Protein AF-A0A1V5KZE5-F1 (afdb_monomer)

Foldseek 3Di:
DDDDDDDDDDDPPPPPLDAAEEEEFEAPCCQPPCVNVVPVVVLCVVVNYHYDYLVNDDVVQLVPADQLPDPDADPDPSLSSRSSSLLVCLVVVPHLEYEYEEEPPDPSVVVSVVSSVVSCVVRVNHHYYYDYGYPPDDPVNSSVVSVVSSVVSVVVVVVVVVPD

pLDDT: mean 82.24, std 16.47, range [36.0, 96.31]

Structure (mmCIF, N/CA/C/O backbone):
data_AF-A0A1V5KZE5-F1
#
_entry.id   AF-A0A1V5KZE5-F1
#
loop_
_atom_site.group_PDB
_atom_site.id
_atom_site.type_symbol
_atom_site.label_atom_id
_atom_site.label_alt_id
_atom_site.label_comp_id
_atom_site.label_asym_id
_atom_site.label_entity_id
_atom_site.label_seq_id
_atom_site.pdbx_PDB_ins_code
_atom_site.Cartn_x
_atom_site.Cartn_y
_atom_site.Cartn_z
_atom_site.occupancy
_atom_site.B_iso_or_equiv
_atom_site.auth_seq_id
_atom_site.auth_comp_id
_atom_site.auth_asym_id
_atom_site.auth_atom_id
_atom_site.pdbx_PDB_model_num
ATOM 1 N N . MET A 1 1 ? -33.192 7.948 50.761 1.00 39.50 1 MET A N 1
ATOM 2 C CA . MET A 1 1 ? -34.448 7.604 50.067 1.00 39.50 1 MET A CA 1
ATOM 3 C C . MET A 1 1 ? -34.722 8.740 49.102 1.00 39.50 1 MET A C 1
ATOM 5 O O . MET A 1 1 ? -34.991 9.827 49.578 1.00 39.50 1 MET A O 1
ATOM 9 N N . GLU A 1 2 ? -34.551 8.678 47.793 1.00 39.16 2 GLU A N 1
ATOM 10 C CA . GLU A 1 2 ? -34.117 7.674 46.816 1.00 39.16 2 GLU A CA 1
ATOM 11 C C . GLU A 1 2 ? -33.795 8.531 45.573 1.00 39.16 2 GLU A C 1
ATOM 13 O O . GLU A 1 2 ? -34.555 9.432 45.237 1.00 39.16 2 GLU A O 1
ATOM 18 N N . LEU A 1 3 ? -32.521 8.593 45.188 1.00 39.00 3 LEU A N 1
ATOM 19 C CA . LEU A 1 3 ? -31.982 8.002 43.957 1.00 39.00 3 LEU A CA 1
ATOM 20 C C . LEU A 1 3 ? -32.485 8.660 42.660 1.00 39.00 3 LEU A C 1
ATOM 22 O O . LEU A 1 3 ? -33.598 8.452 42.197 1.00 39.00 3 LEU A O 1
ATOM 26 N N . LEU A 1 4 ? -31.565 9.428 42.072 1.00 43.81 4 LEU A N 1
ATOM 27 C CA . LEU A 1 4 ? -31.535 9.855 40.679 1.00 43.81 4 LEU A CA 1
ATOM 28 C C . LEU A 1 4 ? -31.610 8.622 39.768 1.00 43.81 4 LEU A C 1
ATOM 30 O O . LEU A 1 4 ? -30.649 7.855 39.686 1.00 43.81 4 LEU A O 1
ATOM 34 N N . GLU A 1 5 ? -32.715 8.451 39.052 1.00 39.59 5 GLU A N 1
ATOM 35 C CA . GLU A 1 5 ? -32.765 7.528 37.923 1.00 39.59 5 GLU A CA 1
ATOM 36 C C . GLU A 1 5 ? -32.152 8.219 36.702 1.00 39.59 5 GLU A C 1
ATOM 38 O O . GLU A 1 5 ? -32.708 9.150 36.121 1.00 39.59 5 GLU A O 1
ATOM 43 N N . THR A 1 6 ? -30.949 7.778 36.344 1.00 44.59 6 THR A N 1
ATOM 44 C CA . THR A 1 6 ? -30.313 8.105 35.069 1.00 44.59 6 THR A CA 1
ATOM 45 C C . THR A 1 6 ? -30.976 7.259 33.979 1.00 44.59 6 THR A C 1
ATOM 47 O O . THR A 1 6 ? -30.954 6.029 34.071 1.00 44.59 6 THR A O 1
ATOM 50 N N . PRO A 1 7 ? -31.589 7.854 32.941 1.00 42.94 7 PRO A N 1
ATOM 51 C CA . PRO A 1 7 ? -32.118 7.062 31.852 1.00 42.94 7 PRO A CA 1
ATOM 52 C C . PRO A 1 7 ? -30.973 6.584 30.964 1.00 42.94 7 PRO A C 1
ATOM 54 O O . PRO A 1 7 ? -30.354 7.359 30.243 1.00 42.94 7 PRO A O 1
ATOM 57 N N . GLY A 1 8 ? -30.762 5.271 31.011 1.00 38.19 8 GLY A N 1
ATOM 58 C CA . GLY A 1 8 ? -30.496 4.479 29.819 1.00 38.19 8 GLY A CA 1
ATOM 59 C C . GLY A 1 8 ? -29.072 4.555 29.301 1.00 38.19 8 GLY A C 1
ATOM 60 O O . GLY A 1 8 ? -28.749 5.361 28.440 1.00 38.19 8 GLY A O 1
ATOM 61 N N . ALA A 1 9 ? -28.257 3.607 29.759 1.00 37.41 9 ALA A N 1
ATOM 62 C CA . ALA A 1 9 ? -27.092 3.146 29.028 1.00 37.41 9 ALA A CA 1
ATOM 63 C C . ALA A 1 9 ? -27.499 2.824 27.581 1.00 37.41 9 ALA A C 1
ATOM 65 O O . ALA A 1 9 ? -28.157 1.813 27.308 1.00 37.41 9 ALA A O 1
ATOM 66 N N . ASP A 1 10 ? -27.122 3.713 26.666 1.00 39.31 10 ASP A N 1
ATOM 67 C CA . ASP A 1 10 ? -27.249 3.488 25.241 1.00 39.31 10 ASP A CA 1
ATOM 68 C C . ASP A 1 10 ? -26.509 2.205 24.885 1.00 39.31 10 ASP A C 1
ATOM 70 O O . ASP A 1 10 ? -25.345 1.982 25.228 1.00 39.31 10 ASP A O 1
ATOM 74 N N . LYS A 1 11 ? -27.268 1.325 24.241 1.00 42.06 11 LYS A N 1
ATOM 75 C CA . LYS A 1 11 ? -26.908 -0.028 23.851 1.00 42.06 11 LYS A CA 1
ATOM 76 C C . LYS A 1 11 ? -25.520 -0.019 23.218 1.00 42.06 11 LYS A C 1
ATOM 78 O O . LYS A 1 11 ? -25.358 0.423 22.081 1.00 42.06 11 LYS A O 1
ATOM 83 N N . ALA A 1 12 ? -24.538 -0.553 23.943 1.00 37.66 12 ALA A N 1
ATOM 84 C CA . ALA A 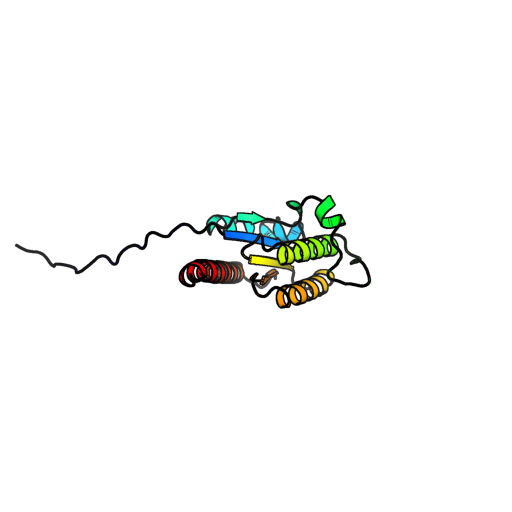1 12 ? -23.261 -0.956 23.384 1.00 37.66 12 ALA A CA 1
ATOM 85 C C . ALA A 1 12 ? -23.559 -1.963 22.269 1.00 37.66 12 ALA A C 1
ATOM 87 O O . ALA A 1 12 ? -23.833 -3.138 22.520 1.00 37.66 12 ALA A O 1
ATOM 88 N N . GLY A 1 13 ? -23.608 -1.459 21.035 1.00 36.00 13 GLY A N 1
ATOM 89 C CA . GLY A 1 13 ? -23.793 -2.266 19.847 1.00 36.00 13 GLY A CA 1
ATOM 90 C C . GLY A 1 13 ? -22.757 -3.375 19.875 1.00 36.00 13 GLY A C 1
ATOM 91 O O . GLY A 1 13 ? -21.560 -3.116 20.006 1.00 36.00 13 GLY A O 1
ATOM 92 N N . VAL A 1 14 ? -23.229 -4.614 19.794 1.00 39.81 14 VAL A N 1
ATOM 93 C CA . VAL A 1 14 ? -22.390 -5.781 19.557 1.00 39.81 14 VAL A CA 1
ATOM 94 C C . VAL A 1 14 ? -21.627 -5.498 18.263 1.00 39.81 14 VAL A C 1
ATOM 96 O O . VAL A 1 14 ? -22.179 -5.618 17.171 1.00 39.81 14 VAL A O 1
ATOM 99 N N . GLN A 1 15 ? -20.380 -5.031 18.377 1.00 48.22 15 GLN A N 1
ATOM 100 C CA . GLN A 1 15 ? -19.505 -4.827 17.230 1.00 48.22 15 GLN A CA 1
ATOM 101 C C . GLN A 1 15 ? -19.193 -6.210 16.671 1.00 48.22 15 GLN A C 1
ATOM 103 O O . GLN A 1 15 ? -18.291 -6.904 17.142 1.00 48.22 15 GLN A O 1
ATOM 108 N N . THR A 1 16 ? -19.977 -6.640 15.686 1.00 51.09 16 THR A N 1
ATOM 109 C CA . THR A 1 16 ? -19.660 -7.810 14.873 1.00 51.09 16 THR A CA 1
ATOM 110 C C . THR A 1 16 ? -18.274 -7.555 14.299 1.00 51.09 16 THR A C 1
ATOM 112 O O . THR A 1 16 ? -18.102 -6.658 13.480 1.00 51.09 16 THR A O 1
ATOM 115 N N . LYS A 1 17 ? -17.254 -8.256 14.801 1.00 64.25 17 LYS A N 1
ATOM 116 C CA . LYS A 1 17 ? -15.854 -7.982 14.466 1.00 64.25 17 LYS A CA 1
ATOM 117 C C . LYS A 1 17 ? -15.629 -8.325 12.992 1.00 64.25 17 LYS A C 1
ATOM 119 O O . LYS A 1 17 ? -15.347 -9.469 12.645 1.00 64.25 17 LYS A O 1
ATOM 124 N N . VAL A 1 18 ? -15.833 -7.348 12.109 1.00 73.19 18 VAL A N 1
ATOM 125 C CA . VAL A 1 18 ? -15.656 -7.513 10.668 1.00 73.19 18 VAL A CA 1
ATOM 126 C C . VAL A 1 18 ? -14.177 -7.769 10.408 1.00 73.19 18 VAL A C 1
ATOM 128 O O . VAL A 1 18 ? -13.340 -6.892 10.620 1.00 73.19 18 VAL A O 1
ATOM 131 N N . ASN A 1 19 ? -13.851 -8.973 9.938 1.00 87.00 19 ASN A N 1
ATOM 132 C CA . ASN A 1 19 ? -12.496 -9.300 9.514 1.00 87.00 19 ASN A CA 1
ATOM 133 C C . ASN A 1 19 ? -12.186 -8.529 8.224 1.00 87.00 19 ASN A C 1
ATOM 135 O O . ASN A 1 19 ? -12.737 -8.829 7.159 1.00 87.00 19 ASN A O 1
ATOM 139 N N . LEU A 1 20 ? -11.337 -7.509 8.344 1.00 93.31 20 LEU A N 1
ATOM 140 C CA . LEU A 1 20 ? -10.828 -6.720 7.228 1.00 93.31 20 LEU A CA 1
ATOM 141 C C . LEU A 1 20 ? -9.492 -7.276 6.762 1.00 93.31 20 LEU A C 1
ATOM 143 O O . LEU A 1 20 ? -8.651 -7.657 7.576 1.00 93.31 20 LEU A O 1
ATOM 147 N N . LYS A 1 21 ? -9.286 -7.292 5.451 1.00 95.25 21 LYS A N 1
ATOM 148 C CA . LYS A 1 21 ? -8.060 -7.780 4.834 1.00 95.25 21 LYS A CA 1
ATOM 149 C C . LYS A 1 21 ? -7.520 -6.771 3.839 1.00 95.25 21 LYS A C 1
ATOM 151 O O . LYS A 1 21 ? -8.122 -6.571 2.787 1.00 95.25 21 LYS A O 1
ATOM 156 N N . PHE A 1 22 ? -6.395 -6.143 4.157 1.00 96.25 22 PHE A N 1
ATOM 157 C CA . PHE A 1 22 ? -5.781 -5.124 3.310 1.00 96.25 22 PHE A CA 1
ATOM 158 C C . PHE A 1 22 ? -4.527 -5.660 2.637 1.00 96.25 22 PHE A C 1
ATOM 160 O O . PHE A 1 22 ? -3.764 -6.423 3.232 1.00 96.25 22 PHE A O 1
ATOM 167 N N . ALA A 1 23 ? -4.303 -5.229 1.400 1.00 95.94 23 ALA A N 1
ATOM 168 C CA . ALA A 1 23 ? -3.006 -5.364 0.764 1.00 95.94 23 ALA A CA 1
ATOM 169 C C . ALA A 1 23 ? -2.175 -4.104 0.994 1.00 95.94 23 ALA A C 1
ATOM 171 O O . ALA A 1 23 ? -2.665 -3.002 0.774 1.00 95.94 23 ALA A O 1
ATOM 172 N N . VAL A 1 24 ? -0.922 -4.274 1.395 1.00 95.38 24 VAL A N 1
ATOM 173 C CA . VAL A 1 24 ? 0.069 -3.210 1.518 1.00 95.38 24 VAL A CA 1
ATOM 174 C C . VAL A 1 24 ? 1.135 -3.456 0.457 1.00 95.38 24 VAL A C 1
ATOM 176 O O . VAL A 1 24 ? 1.838 -4.467 0.475 1.00 95.38 24 VAL A O 1
ATOM 179 N N . LEU A 1 25 ? 1.193 -2.550 -0.510 1.00 94.81 25 LEU A N 1
ATOM 180 C CA . LEU A 1 25 ? 2.076 -2.576 -1.667 1.00 94.81 25 LEU A CA 1
ATOM 181 C C . LEU A 1 25 ? 3.075 -1.431 -1.560 1.00 94.81 25 LEU A C 1
ATOM 183 O O . LEU A 1 25 ? 2.786 -0.407 -0.956 1.00 94.81 25 LEU A O 1
ATOM 187 N N . GLY A 1 26 ? 4.239 -1.601 -2.162 1.00 91.75 26 GLY A N 1
ATOM 188 C CA . GLY A 1 26 ? 5.360 -0.686 -2.007 1.00 91.75 26 GLY A CA 1
ATOM 189 C C . GLY A 1 26 ? 6.654 -1.479 -1.949 1.00 91.75 26 GLY A C 1
ATOM 190 O O . GLY A 1 26 ? 6.664 -2.704 -2.114 1.00 91.75 26 GLY A O 1
ATOM 191 N N . TYR A 1 27 ? 7.754 -0.778 -1.733 1.00 91.31 27 TYR A N 1
ATOM 192 C CA . TYR A 1 27 ? 9.059 -1.415 -1.705 1.00 91.31 27 TYR A CA 1
ATOM 193 C C . TYR A 1 27 ? 9.272 -2.075 -0.338 1.00 91.31 27 TYR A C 1
ATOM 195 O O . TYR A 1 27 ? 8.888 -1.483 0.672 1.00 91.31 27 TYR A O 1
ATOM 203 N N . PRO A 1 28 ? 9.898 -3.266 -0.257 1.00 90.44 28 PRO A N 1
ATOM 204 C CA . PRO A 1 28 ? 10.061 -3.979 1.011 1.00 90.44 28 PRO A CA 1
ATOM 205 C C . PRO A 1 28 ? 10.698 -3.123 2.112 1.00 90.44 28 PRO A C 1
ATOM 207 O O . PRO A 1 28 ? 10.219 -3.119 3.243 1.00 90.44 28 PRO A O 1
ATOM 210 N N . TYR A 1 29 ? 11.706 -2.313 1.773 1.00 87.56 29 TYR A N 1
ATOM 211 C CA . TYR A 1 29 ? 12.332 -1.398 2.733 1.00 87.56 29 TYR A CA 1
ATOM 212 C C . TYR A 1 29 ? 11.376 -0.307 3.237 1.00 87.56 29 TYR A C 1
ATOM 214 O O . TYR A 1 29 ? 11.463 0.082 4.391 1.00 87.56 29 TYR A O 1
ATOM 222 N N . ALA A 1 30 ? 10.435 0.164 2.417 1.00 87.19 30 ALA A N 1
ATOM 223 C CA . ALA A 1 30 ? 9.461 1.177 2.821 1.00 87.19 30 ALA A CA 1
ATOM 224 C C . ALA A 1 30 ? 8.322 0.582 3.663 1.00 87.19 30 ALA A C 1
ATOM 226 O O . ALA A 1 30 ? 7.659 1.301 4.404 1.00 87.19 30 ALA A O 1
ATOM 227 N N . ILE A 1 31 ? 8.080 -0.727 3.542 1.00 90.00 31 ILE A N 1
ATOM 228 C CA . ILE A 1 31 ? 7.002 -1.437 4.237 1.00 90.00 31 ILE A CA 1
ATOM 229 C C . ILE A 1 31 ? 7.460 -1.980 5.596 1.00 90.00 31 ILE A C 1
ATOM 231 O O . ILE A 1 31 ? 6.708 -1.901 6.568 1.00 90.00 31 ILE A O 1
ATOM 235 N N . TYR A 1 32 ? 8.650 -2.584 5.656 1.00 87.62 32 TYR A N 1
ATOM 236 C CA . TYR A 1 32 ? 9.102 -3.336 6.830 1.00 87.62 32 TYR A CA 1
ATOM 237 C C . TYR A 1 32 ? 10.019 -2.553 7.762 1.00 87.62 32 TYR A C 1
ATOM 239 O O . TYR A 1 32 ? 10.118 -2.915 8.934 1.00 87.62 32 TYR A O 1
ATOM 247 N N . ASP A 1 33 ? 10.682 -1.503 7.279 1.00 85.12 33 ASP A N 1
ATOM 248 C CA . ASP A 1 33 ? 11.539 -0.692 8.134 1.00 85.12 33 ASP A CA 1
ATOM 249 C C . ASP A 1 33 ? 10.684 0.099 9.132 1.00 85.12 33 ASP A C 1
ATOM 251 O O . ASP A 1 33 ? 9.782 0.848 8.751 1.00 85.12 33 ASP A O 1
ATOM 255 N N . SER A 1 34 ? 10.930 -0.090 10.429 1.00 79.06 34 SER A N 1
ATOM 256 C CA . SER A 1 34 ? 10.122 0.510 11.494 1.00 79.06 34 SER A CA 1
ATOM 257 C C . SER A 1 34 ? 10.269 2.027 11.595 1.00 79.06 34 SER A C 1
ATOM 259 O O . SER A 1 34 ? 9.351 2.678 12.092 1.00 79.06 34 SER A O 1
ATOM 261 N N . PHE A 1 35 ? 11.409 2.570 11.161 1.00 76.31 35 PHE A N 1
ATOM 262 C CA . PHE A 1 35 ? 11.704 3.998 11.205 1.00 76.31 35 PHE A CA 1
ATOM 263 C C . PHE A 1 35 ? 11.052 4.714 10.020 1.00 76.31 35 PHE A C 1
ATOM 265 O O . PHE A 1 35 ? 10.390 5.729 10.203 1.00 76.31 35 PHE A O 1
ATOM 272 N N . ILE A 1 36 ? 11.145 4.124 8.825 1.00 76.19 36 ILE A N 1
ATOM 273 C CA . ILE A 1 36 ? 10.571 4.677 7.592 1.00 76.19 36 ILE A CA 1
ATOM 274 C C . ILE A 1 36 ? 9.047 4.490 7.568 1.00 76.19 36 ILE A C 1
ATOM 276 O O . ILE A 1 36 ? 8.299 5.439 7.358 1.00 76.19 36 ILE A O 1
ATOM 280 N N . SER A 1 37 ? 8.556 3.272 7.818 1.00 75.75 37 SER A N 1
ATOM 281 C CA . SER A 1 37 ? 7.121 2.949 7.726 1.00 75.75 37 SER A CA 1
ATOM 282 C C . SER A 1 37 ? 6.304 3.387 8.941 1.00 75.75 37 SER A C 1
ATOM 284 O O . SER A 1 37 ? 5.082 3.214 8.956 1.00 75.75 37 SER A O 1
ATOM 286 N N . VAL A 1 38 ? 6.967 3.852 10.007 1.00 80.62 38 VAL A N 1
ATOM 287 C CA . VAL A 1 38 ? 6.334 4.183 11.292 1.00 80.62 38 VAL A CA 1
ATOM 288 C C . VAL A 1 38 ? 5.491 3.004 11.817 1.00 80.62 38 VAL A C 1
ATOM 290 O O . VAL A 1 38 ? 4.411 3.139 12.396 1.00 80.62 38 VAL A O 1
ATOM 293 N N . ASN A 1 39 ? 5.984 1.784 11.575 1.00 86.12 39 ASN A N 1
ATOM 294 C CA . ASN A 1 39 ? 5.344 0.521 11.939 1.00 86.12 39 ASN A CA 1
ATOM 295 C C . ASN A 1 39 ? 3.898 0.372 11.435 1.00 86.12 39 ASN A C 1
ATOM 297 O O . ASN A 1 39 ? 3.032 -0.155 12.143 1.00 86.12 39 ASN A O 1
ATOM 301 N N . ILE A 1 40 ? 3.621 0.789 10.201 1.00 88.06 40 ILE A N 1
ATOM 302 C CA . ILE A 1 40 ? 2.265 0.772 9.641 1.00 88.06 40 ILE A CA 1
ATOM 303 C C . ILE A 1 40 ? 1.587 -0.605 9.679 1.00 88.06 40 ILE A C 1
ATOM 305 O O . ILE A 1 40 ? 0.399 -0.707 9.984 1.00 88.06 40 ILE A O 1
ATOM 309 N N . ILE A 1 41 ? 2.347 -1.687 9.470 1.00 91.00 41 ILE A N 1
ATOM 310 C CA . ILE A 1 41 ? 1.837 -3.061 9.591 1.00 91.00 41 ILE A CA 1
ATOM 311 C C . ILE A 1 41 ? 1.337 -3.328 11.014 1.00 91.00 41 ILE A C 1
ATOM 313 O O . ILE A 1 41 ? 0.284 -3.942 11.197 1.00 91.00 41 ILE A O 1
ATOM 317 N N . LYS A 1 42 ? 2.076 -2.874 12.033 1.00 90.81 42 LYS A N 1
ATOM 318 C CA . LYS A 1 42 ? 1.691 -3.039 13.439 1.00 90.81 42 LYS A CA 1
ATOM 319 C C . LYS A 1 42 ? 0.419 -2.250 13.743 1.00 90.81 42 LYS A C 1
ATOM 321 O O . LYS A 1 42 ? -0.487 -2.816 14.350 1.00 90.81 42 LYS A O 1
ATOM 326 N N . LYS A 1 43 ? 0.321 -1.003 13.266 1.00 91.06 43 LYS A N 1
ATOM 327 C CA . LYS A 1 43 ? -0.874 -0.156 13.425 1.00 91.06 43 LYS A CA 1
ATOM 328 C C . LYS A 1 43 ? -2.104 -0.794 12.761 1.00 91.06 43 LYS A C 1
ATOM 330 O O . LYS A 1 43 ? -3.130 -0.961 13.410 1.00 91.06 43 LYS A O 1
ATOM 335 N N . LEU A 1 44 ? -1.983 -1.281 11.522 1.00 92.75 44 LEU A N 1
ATOM 336 C CA . LEU A 1 44 ? -3.060 -2.015 10.835 1.00 92.75 44 LEU A CA 1
ATOM 337 C C . LEU A 1 44 ? -3.526 -3.250 11.621 1.00 92.75 44 LEU A C 1
ATOM 339 O O . LEU A 1 44 ? -4.727 -3.473 11.779 1.00 92.75 44 LEU A O 1
ATOM 343 N N . ARG A 1 45 ? -2.590 -4.037 12.165 1.00 92.56 45 ARG A N 1
ATOM 344 C CA . ARG A 1 45 ? -2.929 -5.203 12.996 1.00 92.56 45 ARG A CA 1
ATOM 345 C C . ARG A 1 45 ? -3.640 -4.805 14.291 1.00 92.56 45 ARG A C 1
ATOM 347 O O . ARG A 1 45 ? -4.582 -5.490 14.682 1.00 92.56 45 ARG A O 1
ATOM 354 N N . GLN A 1 46 ? -3.231 -3.709 14.934 1.00 92.44 46 GLN A N 1
ATOM 355 C CA . GLN A 1 46 ? -3.899 -3.167 16.127 1.00 92.44 46 GLN A CA 1
ATOM 356 C C . GLN A 1 46 ? -5.337 -2.724 15.828 1.00 92.44 46 GLN A C 1
ATOM 358 O O . GLN A 1 46 ? -6.224 -2.951 16.646 1.00 92.44 46 GLN A O 1
ATOM 363 N N . LEU A 1 47 ? -5.592 -2.201 14.626 1.00 92.00 47 LEU A N 1
ATOM 364 C CA . LEU A 1 47 ? -6.936 -1.867 14.138 1.00 92.00 47 LEU A CA 1
ATOM 365 C C . LEU A 1 47 ? -7.780 -3.105 13.756 1.00 92.00 47 LEU A C 1
ATOM 367 O O . LEU A 1 47 ? -8.940 -2.979 13.353 1.00 92.00 47 LEU A O 1
ATOM 371 N N . GLY A 1 48 ? -7.229 -4.317 13.901 1.00 91.69 48 GLY A N 1
ATOM 372 C CA . GLY A 1 48 ? -7.905 -5.578 13.592 1.00 91.69 48 GLY A CA 1
ATOM 373 C C . GLY A 1 48 ? -7.901 -5.937 12.105 1.00 91.69 48 GLY A C 1
ATOM 374 O O . GLY A 1 48 ? -8.736 -6.729 11.670 1.00 91.69 48 GLY A O 1
ATOM 375 N N . VAL A 1 49 ? -6.985 -5.359 11.323 1.00 95.12 49 VAL A N 1
ATOM 376 C CA . VAL A 1 49 ? -6.848 -5.616 9.886 1.00 95.12 49 VAL A CA 1
ATOM 377 C C . VAL A 1 49 ? -5.784 -6.685 9.636 1.00 95.12 49 VAL A C 1
ATOM 379 O O . VAL A 1 49 ? -4.648 -6.597 10.107 1.00 95.12 49 VAL A O 1
ATOM 382 N N . MET A 1 50 ? -6.136 -7.697 8.845 1.00 94.62 50 MET A N 1
ATOM 383 C CA . MET A 1 50 ? -5.188 -8.668 8.310 1.00 94.62 50 MET A CA 1
ATOM 384 C C . MET A 1 50 ? -4.417 -8.044 7.146 1.00 94.62 50 MET A C 1
ATOM 386 O O . MET A 1 50 ? -5.017 -7.565 6.187 1.00 94.62 50 MET A O 1
ATOM 390 N N . VAL A 1 51 ? -3.089 -8.083 7.211 1.00 94.44 51 VAL A N 1
ATOM 391 C CA . VAL A 1 51 ? -2.215 -7.474 6.202 1.00 94.44 51 VAL A CA 1
ATOM 392 C C . VAL A 1 51 ? -1.654 -8.544 5.272 1.00 94.44 51 VAL A C 1
ATOM 394 O O . VAL A 1 51 ? -1.115 -9.547 5.735 1.00 94.44 51 VAL A O 1
ATOM 397 N N . MET A 1 52 ? -1.754 -8.307 3.968 1.00 93.94 52 MET A N 1
ATOM 398 C CA . MET A 1 52 ? -1.023 -9.029 2.929 1.00 93.94 52 MET A CA 1
ATOM 399 C C . MET A 1 52 ? -0.069 -8.086 2.209 1.00 93.94 52 MET A C 1
ATOM 401 O O . MET A 1 52 ? -0.412 -6.940 1.951 1.00 93.94 52 MET A O 1
ATOM 405 N N . THR A 1 53 ? 1.096 -8.580 1.824 1.00 93.44 53 THR A N 1
ATOM 406 C CA . THR A 1 53 ? 2.074 -7.856 1.005 1.00 93.44 53 THR A CA 1
ATOM 407 C C . THR A 1 53 ? 2.284 -8.565 -0.329 1.00 93.44 53 THR A C 1
ATOM 409 O O . THR A 1 53 ? 1.803 -9.685 -0.531 1.00 93.44 53 THR A O 1
ATOM 412 N N . ALA A 1 54 ? 3.017 -7.931 -1.247 1.00 91.50 54 ALA A N 1
ATOM 413 C CA . ALA A 1 54 ? 3.372 -8.545 -2.526 1.00 91.50 54 ALA A CA 1
ATOM 414 C C . ALA A 1 54 ? 4.153 -9.866 -2.352 1.00 91.50 54 ALA A C 1
ATOM 416 O O . ALA A 1 54 ? 3.964 -10.794 -3.133 1.00 91.50 54 ALA A O 1
ATOM 417 N N . GLU A 1 55 ? 4.958 -9.987 -1.294 1.00 90.06 55 GLU A N 1
ATOM 418 C CA . GLU A 1 55 ? 5.748 -11.189 -0.987 1.00 90.06 55 GLU A CA 1
ATOM 419 C C . GLU A 1 55 ? 4.899 -12.362 -0.491 1.00 90.06 55 GLU A C 1
ATOM 421 O O . GLU A 1 55 ? 5.298 -13.519 -0.595 1.00 90.06 55 GLU A O 1
ATOM 426 N N . ASN A 1 56 ? 3.690 -12.094 0.011 1.00 90.94 56 ASN A N 1
ATOM 427 C CA . ASN A 1 56 ? 2.757 -13.155 0.389 1.00 90.94 56 ASN A CA 1
ATOM 428 C C . ASN A 1 56 ? 2.065 -13.799 -0.826 1.00 90.94 56 ASN A C 1
ATOM 430 O O . ASN A 1 56 ? 1.270 -14.726 -0.658 1.00 90.94 56 ASN A O 1
ATOM 434 N N . ILE A 1 57 ? 2.324 -13.310 -2.042 1.00 90.88 57 ILE A N 1
ATOM 435 C CA . ILE A 1 57 ? 1.764 -13.841 -3.283 1.00 90.88 57 ILE A CA 1
ATOM 436 C C . ILE A 1 57 ? 2.769 -14.813 -3.899 1.00 90.88 57 ILE A C 1
ATOM 438 O O . ILE A 1 57 ? 3.940 -14.494 -4.081 1.00 90.88 57 ILE A O 1
ATOM 442 N N . HIS A 1 58 ? 2.294 -16.002 -4.273 1.00 90.56 58 HIS A N 1
ATOM 443 C CA . HIS A 1 58 ? 3.146 -17.016 -4.882 1.00 90.56 58 HIS A CA 1
ATOM 444 C C . HIS A 1 58 ? 3.820 -16.480 -6.167 1.00 90.56 58 HIS A C 1
ATOM 446 O O . HIS A 1 58 ? 3.106 -16.001 -7.058 1.00 90.56 58 HIS A O 1
ATOM 452 N N . PRO A 1 59 ? 5.152 -16.614 -6.336 1.00 87.50 59 PRO A N 1
ATOM 453 C CA . PRO A 1 59 ? 5.882 -16.028 -7.465 1.00 87.50 59 PRO A CA 1
ATOM 454 C C . PRO A 1 59 ? 5.336 -16.426 -8.841 1.00 87.50 59 PRO A C 1
ATOM 456 O O . PRO A 1 59 ? 5.279 -15.601 -9.750 1.00 87.50 59 PRO A O 1
ATOM 459 N N . ALA A 1 60 ? 4.858 -17.666 -8.991 1.00 88.00 60 ALA A N 1
ATOM 460 C CA . ALA A 1 60 ? 4.246 -18.124 -10.241 1.00 88.00 60 ALA A CA 1
ATOM 461 C C . ALA A 1 60 ? 2.985 -17.323 -10.620 1.00 88.00 60 ALA A C 1
ATOM 463 O O . ALA A 1 60 ? 2.775 -17.029 -11.793 1.00 88.00 60 ALA A O 1
ATOM 464 N N . LEU A 1 61 ? 2.165 -16.913 -9.642 1.00 88.25 61 LEU A N 1
ATOM 465 C CA . LEU A 1 61 ? 0.970 -16.104 -9.909 1.00 88.25 61 LEU A CA 1
ATOM 466 C C . LEU A 1 61 ? 1.343 -14.708 -10.405 1.00 88.25 61 LEU A C 1
ATOM 468 O O . LEU A 1 61 ? 0.694 -14.198 -11.319 1.00 88.25 61 LEU A O 1
ATOM 472 N N . LEU A 1 62 ? 2.398 -14.121 -9.834 1.00 87.56 62 LEU A N 1
ATOM 473 C CA . LEU A 1 62 ? 2.942 -12.837 -10.272 1.00 87.56 62 LEU A CA 1
ATOM 474 C C . LEU A 1 62 ? 3.562 -12.946 -11.670 1.00 87.56 62 LEU A C 1
ATOM 476 O O . LEU A 1 62 ? 3.336 -12.077 -12.506 1.00 87.56 62 LEU A O 1
ATOM 480 N N . ALA A 1 63 ? 4.291 -14.027 -11.960 1.00 85.31 63 ALA A N 1
ATOM 481 C CA . ALA A 1 63 ? 4.897 -14.264 -13.271 1.00 85.31 63 ALA A CA 1
ATOM 482 C C . ALA A 1 63 ? 3.858 -14.403 -14.399 1.00 85.31 63 ALA A C 1
ATOM 484 O O . ALA A 1 63 ? 4.130 -14.009 -15.533 1.00 85.31 63 ALA A O 1
ATOM 485 N N . LEU A 1 64 ? 2.669 -14.925 -14.078 1.00 85.38 64 LEU A N 1
ATOM 486 C CA . LEU A 1 64 ? 1.539 -15.037 -15.003 1.00 85.38 64 LEU A CA 1
ATO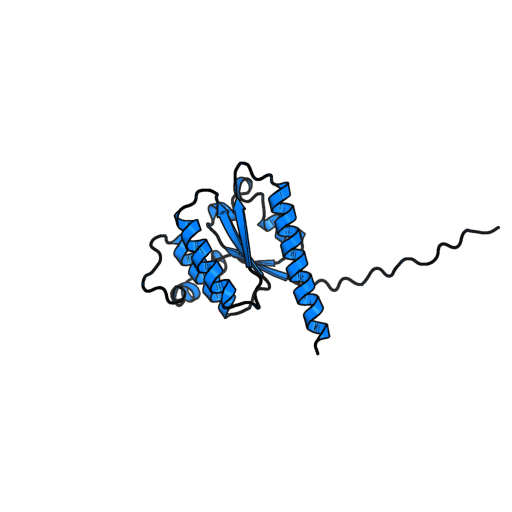M 487 C C . LEU A 1 64 ? 0.818 -13.704 -15.248 1.00 85.38 64 LEU A C 1
ATOM 489 O O . LEU A 1 64 ? 0.115 -13.575 -16.253 1.00 85.38 64 LEU A O 1
ATOM 493 N N . GLN A 1 65 ? 0.961 -12.717 -14.357 1.00 82.31 65 GLN A N 1
ATOM 494 C CA . GLN A 1 65 ? 0.326 -11.417 -14.557 1.00 82.31 65 GLN A CA 1
ATOM 495 C C . GLN A 1 65 ? 1.023 -10.631 -15.667 1.00 82.31 65 GLN A C 1
ATOM 497 O O . GLN A 1 65 ? 2.249 -10.495 -15.704 1.00 82.31 65 GLN A O 1
ATOM 502 N N . ARG A 1 66 ? 0.209 -10.063 -16.558 1.00 74.88 66 ARG A N 1
ATOM 503 C CA . ARG A 1 66 ? 0.635 -9.010 -17.484 1.00 74.88 66 ARG A CA 1
ATOM 504 C C . ARG A 1 66 ? 0.509 -7.661 -16.774 1.00 74.88 66 ARG A C 1
ATOM 506 O O . ARG A 1 66 ? -0.365 -7.495 -15.928 1.00 74.88 66 ARG A O 1
ATOM 513 N N . ASN A 1 67 ? 1.370 -6.706 -17.114 1.00 70.50 67 ASN A N 1
ATOM 514 C CA . ASN A 1 67 ? 1.454 -5.405 -16.441 1.00 70.50 67 ASN A CA 1
ATOM 515 C C . ASN A 1 67 ? 0.302 -4.465 -16.832 1.00 70.50 67 ASN A C 1
ATOM 517 O O . ASN A 1 67 ? 0.554 -3.435 -17.441 1.00 70.50 67 ASN A O 1
ATOM 521 N N . CYS A 1 68 ? -0.952 -4.804 -16.523 1.00 65.81 68 CYS A N 1
ATOM 522 C CA . CYS A 1 68 ? -2.110 -3.933 -16.776 1.00 65.81 68 CYS A CA 1
ATOM 523 C C . CYS A 1 68 ? -2.171 -3.399 -18.225 1.00 65.81 68 CYS A C 1
ATOM 525 O O . CYS A 1 68 ? -2.346 -2.201 -18.437 1.00 65.81 68 CYS A O 1
ATOM 527 N N . ASP A 1 69 ? -1.955 -4.275 -19.211 1.00 71.50 69 ASP A N 1
ATOM 528 C CA . ASP A 1 69 ? -1.906 -3.938 -20.646 1.00 71.50 69 ASP A CA 1
ATOM 529 C C . ASP A 1 69 ? -0.747 -3.016 -21.075 1.00 71.50 69 ASP A C 1
ATOM 531 O O . ASP A 1 69 ? -0.748 -2.491 -22.190 1.00 71.50 69 ASP A O 1
ATOM 535 N N . LEU A 1 70 ? 0.287 -2.841 -20.240 1.00 76.62 70 LEU A N 1
ATOM 536 C CA . LEU A 1 70 ? 1.487 -2.117 -20.656 1.00 76.62 70 LEU A CA 1
ATOM 537 C C . LEU A 1 70 ? 2.211 -2.850 -21.796 1.00 76.62 70 LEU A C 1
ATOM 539 O O . LEU A 1 70 ? 2.404 -4.069 -21.730 1.00 76.62 70 LEU A O 1
ATOM 543 N N . PRO A 1 71 ? 2.727 -2.102 -22.790 1.00 73.69 71 PRO A N 1
ATOM 544 C CA . PRO A 1 71 ? 3.454 -2.680 -23.917 1.00 73.69 71 PRO A CA 1
ATOM 545 C C . PRO A 1 71 ? 4.795 -3.300 -23.504 1.00 73.69 71 PRO A C 1
ATOM 547 O O . PRO A 1 71 ? 5.341 -4.134 -24.223 1.00 73.69 71 PRO A O 1
ATOM 550 N N . LYS A 1 72 ? 5.355 -2.888 -22.359 1.00 78.50 72 LYS A N 1
ATOM 551 C CA . LYS A 1 72 ? 6.639 -3.367 -21.838 1.00 78.50 72 LYS A CA 1
ATOM 552 C C . LYS A 1 72 ? 6.573 -3.591 -20.333 1.00 78.50 72 LYS A C 1
ATOM 554 O O . LYS A 1 72 ? 5.779 -2.967 -19.629 1.00 78.50 72 LYS A O 1
ATOM 559 N N . ARG A 1 73 ? 7.444 -4.477 -19.843 1.00 81.50 73 ARG A N 1
ATOM 560 C CA . ARG A 1 73 ? 7.653 -4.651 -18.404 1.00 81.50 73 ARG A CA 1
ATOM 561 C C . ARG A 1 73 ? 8.293 -3.404 -17.804 1.00 81.50 73 ARG A C 1
ATOM 563 O O . ARG A 1 73 ? 9.032 -2.701 -18.494 1.00 81.50 73 ARG A O 1
ATOM 570 N N . LEU A 1 74 ? 7.997 -3.140 -16.533 1.00 85.75 74 LEU A N 1
ATOM 571 C CA . LEU A 1 74 ? 8.686 -2.079 -15.808 1.00 85.75 74 LEU A CA 1
ATOM 572 C C . LEU A 1 74 ? 10.157 -2.468 -15.657 1.00 85.75 74 LEU A C 1
ATOM 574 O O . LEU A 1 74 ? 10.479 -3.633 -15.435 1.00 85.75 74 LEU A O 1
ATOM 578 N N . PHE A 1 75 ? 11.042 -1.486 -15.811 1.00 86.00 75 PHE A N 1
ATOM 579 C CA . PHE A 1 75 ? 12.482 -1.712 -15.720 1.00 86.00 75 PHE A CA 1
ATOM 580 C C . PHE A 1 75 ? 12.906 -2.100 -14.296 1.00 86.00 75 PHE A C 1
ATOM 582 O O . PHE A 1 75 ? 13.743 -2.978 -14.110 1.00 86.00 75 PHE A O 1
ATOM 589 N N . T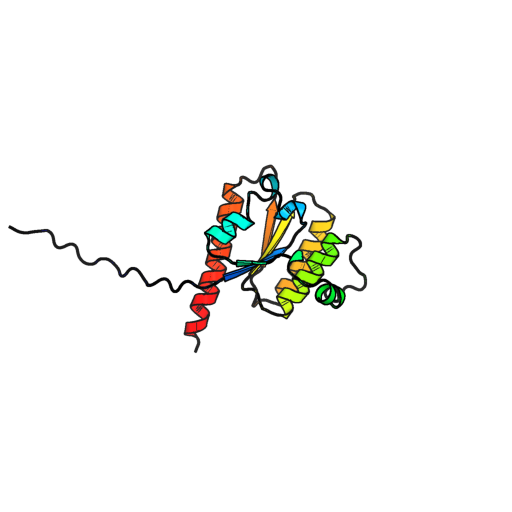RP A 1 76 ? 12.294 -1.477 -13.285 1.00 90.06 76 TRP A N 1
ATOM 590 C CA . TRP A 1 76 ? 12.576 -1.751 -11.880 1.00 90.06 76 TRP A CA 1
ATOM 591 C C . TRP A 1 76 ? 11.783 -2.957 -11.382 1.00 90.06 76 TRP A C 1
ATOM 593 O O . TRP A 1 76 ? 10.553 -2.936 -11.340 1.00 90.06 76 TRP A O 1
ATOM 603 N N . THR A 1 77 ? 12.503 -3.990 -10.942 1.00 89.62 77 THR A N 1
ATOM 604 C CA . THR A 1 77 ? 11.932 -5.262 -10.477 1.00 89.62 77 THR A CA 1
ATOM 605 C C . THR A 1 77 ? 10.912 -5.083 -9.355 1.00 89.62 77 THR A C 1
ATOM 607 O O . THR A 1 77 ? 9.858 -5.711 -9.384 1.00 89.62 77 THR A O 1
ATOM 610 N N . LEU A 1 78 ? 11.190 -4.216 -8.376 1.00 91.25 78 LEU A N 1
ATOM 611 C CA . LEU A 1 78 ? 10.280 -3.992 -7.248 1.00 91.25 78 LEU A CA 1
ATOM 612 C C . LEU A 1 78 ? 8.983 -3.308 -7.693 1.00 91.25 78 LEU A C 1
ATOM 614 O O . LEU A 1 78 ? 7.905 -3.729 -7.276 1.00 91.25 78 LEU A O 1
ATOM 618 N N . SER A 1 79 ? 9.064 -2.335 -8.607 1.00 91.75 79 SER A N 1
ATOM 619 C CA . SER A 1 79 ? 7.871 -1.721 -9.193 1.00 91.75 79 SER A CA 1
ATOM 620 C C . SER A 1 79 ? 7.076 -2.717 -10.035 1.00 91.75 79 SER A C 1
ATOM 622 O O . SER A 1 79 ? 5.852 -2.738 -9.967 1.00 91.75 79 SER A O 1
ATOM 624 N N . ASP A 1 80 ? 7.758 -3.564 -10.813 1.00 90.94 80 ASP A N 1
ATOM 625 C CA . ASP A 1 80 ? 7.130 -4.619 -11.617 1.00 90.94 80 ASP A CA 1
ATOM 626 C C . ASP A 1 80 ? 6.349 -5.601 -10.733 1.00 90.94 80 ASP A C 1
ATOM 628 O O . ASP A 1 80 ? 5.180 -5.889 -10.994 1.00 90.94 80 ASP A O 1
ATOM 632 N N . VAL A 1 81 ? 6.966 -6.057 -9.639 1.00 92.06 81 VAL A N 1
ATOM 633 C CA . VAL A 1 81 ? 6.337 -6.940 -8.649 1.00 92.06 81 VAL A CA 1
ATOM 634 C C . VAL A 1 81 ? 5.142 -6.260 -7.981 1.00 92.06 81 VAL A C 1
ATOM 636 O O . VAL A 1 81 ? 4.065 -6.856 -7.922 1.00 92.06 81 VAL A O 1
ATOM 639 N N . ALA A 1 82 ? 5.295 -5.016 -7.520 1.00 93.25 82 ALA A N 1
ATOM 640 C CA . ALA A 1 82 ? 4.220 -4.266 -6.876 1.00 93.25 82 ALA A CA 1
ATOM 641 C C . ALA A 1 82 ? 3.035 -4.019 -7.825 1.00 93.25 82 ALA A C 1
ATOM 643 O O . ALA A 1 82 ? 1.884 -4.196 -7.424 1.00 93.25 82 ALA A O 1
ATOM 644 N N . LEU A 1 83 ? 3.296 -3.694 -9.096 1.00 92.88 83 LEU A N 1
ATOM 645 C CA . LEU A 1 83 ? 2.254 -3.502 -10.106 1.00 92.88 83 LEU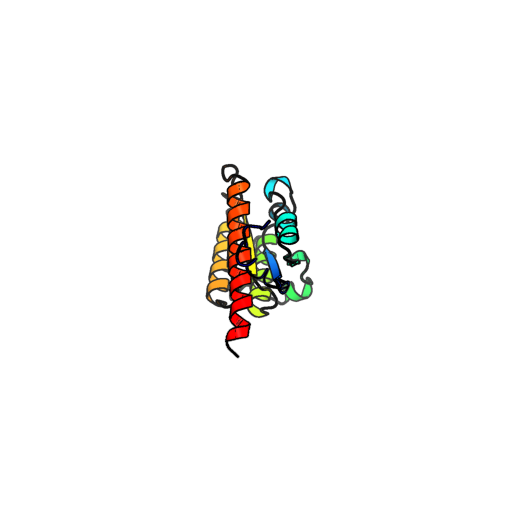 A CA 1
ATOM 646 C C . LEU A 1 83 ? 1.508 -4.806 -10.407 1.00 92.88 83 LEU A C 1
ATOM 648 O O . LEU A 1 83 ? 0.279 -4.822 -10.452 1.00 92.88 83 LEU A O 1
ATOM 652 N N . LYS A 1 84 ? 2.232 -5.916 -10.580 1.00 92.69 84 LYS A N 1
ATOM 653 C CA . LYS A 1 84 ? 1.630 -7.241 -10.801 1.00 92.69 84 LYS A CA 1
ATOM 654 C C . LYS A 1 84 ? 0.787 -7.686 -9.614 1.00 92.69 84 LYS A C 1
ATOM 656 O O . LYS A 1 84 ? -0.303 -8.224 -9.807 1.00 92.69 84 LYS A O 1
ATOM 661 N N . ALA A 1 85 ? 1.275 -7.445 -8.399 1.00 93.50 85 ALA A N 1
ATOM 662 C CA . ALA A 1 85 ? 0.528 -7.698 -7.177 1.00 93.50 85 ALA A CA 1
ATOM 663 C C . ALA A 1 85 ? -0.756 -6.856 -7.140 1.00 93.50 85 ALA A C 1
ATOM 665 O O . ALA A 1 85 ? -1.831 -7.416 -6.933 1.00 93.50 85 ALA A O 1
ATOM 666 N N . ALA A 1 86 ? -0.668 -5.549 -7.418 1.00 93.12 86 ALA A N 1
ATOM 667 C CA . ALA A 1 86 ? -1.829 -4.664 -7.495 1.00 93.12 86 ALA A CA 1
ATOM 668 C C . ALA A 1 86 ? -2.869 -5.185 -8.493 1.00 93.12 86 ALA A C 1
ATOM 670 O O . ALA A 1 86 ? -4.026 -5.379 -8.127 1.00 93.12 86 ALA A O 1
ATOM 671 N N . HIS A 1 87 ? -2.448 -5.479 -9.725 1.00 91.88 87 HIS A N 1
ATOM 672 C CA . HIS A 1 87 ? -3.326 -5.983 -10.780 1.00 91.88 87 HIS A CA 1
ATOM 673 C C . HIS A 1 87 ? -4.040 -7.274 -10.368 1.00 91.88 87 HIS A C 1
ATOM 675 O O . HIS A 1 87 ? -5.262 -7.384 -10.483 1.00 91.88 87 HIS A O 1
ATOM 681 N N . LEU A 1 88 ? -3.291 -8.241 -9.826 1.00 92.25 88 LEU A N 1
ATOM 682 C CA . LEU A 1 88 ? -3.853 -9.501 -9.348 1.00 92.25 88 LEU A CA 1
ATOM 683 C C . LEU A 1 88 ? -4.915 -9.266 -8.269 1.00 92.25 88 LEU A C 1
ATOM 685 O O . LEU A 1 88 ? -5.987 -9.869 -8.313 1.00 92.25 88 LEU A O 1
ATOM 689 N N . LEU A 1 89 ? -4.615 -8.403 -7.299 1.00 92.81 89 LEU A N 1
ATOM 690 C CA . LEU A 1 89 ? -5.473 -8.150 -6.145 1.00 92.81 89 LEU A CA 1
ATOM 691 C C . LEU A 1 89 ? -6.743 -7.386 -6.528 1.00 92.81 89 LEU A C 1
ATOM 693 O O . LEU A 1 89 ? -7.828 -7.771 -6.087 1.00 92.81 89 LEU A O 1
ATOM 697 N N . PHE A 1 90 ? -6.630 -6.378 -7.396 1.00 91.94 90 PHE A N 1
ATOM 698 C CA . PHE A 1 90 ? -7.782 -5.669 -7.954 1.00 91.94 90 PHE A CA 1
ATOM 699 C C . PHE A 1 90 ? -8.693 -6.607 -8.752 1.00 91.94 90 PHE A C 1
ATOM 701 O O . PHE A 1 90 ? -9.912 -6.581 -8.576 1.00 91.94 90 PHE A O 1
ATOM 708 N N . LYS A 1 91 ? -8.112 -7.491 -9.572 1.00 89.12 91 LYS A N 1
ATOM 709 C CA . LYS A 1 91 ? -8.865 -8.446 -10.394 1.00 89.12 91 LYS A CA 1
ATOM 710 C C . LYS A 1 91 ? -9.536 -9.547 -9.575 1.00 89.12 91 LYS A C 1
ATOM 712 O O . LYS A 1 91 ? -10.663 -9.930 -9.873 1.00 89.12 91 LYS A O 1
ATOM 717 N N . GLN A 1 92 ? -8.853 -10.083 -8.564 1.00 88.19 92 GLN A N 1
ATOM 718 C CA . GLN A 1 92 ? -9.397 -11.159 -7.732 1.00 88.19 92 GLN A CA 1
ATOM 719 C C . GLN A 1 92 ? -10.426 -10.665 -6.710 1.00 88.19 92 GLN A C 1
ATOM 721 O O . GLN A 1 92 ? -11.260 -11.460 -6.281 1.00 88.19 92 GLN A O 1
ATOM 726 N N . GLY A 1 93 ? -10.346 -9.403 -6.270 1.00 79.38 93 GLY A N 1
ATOM 727 C CA . GLY A 1 93 ? -11.266 -8.838 -5.275 1.00 79.38 93 GLY A CA 1
ATOM 728 C C . GLY A 1 93 ? -11.217 -9.537 -3.910 1.00 79.38 93 GLY A C 1
ATOM 729 O O . GLY A 1 93 ? -12.183 -9.493 -3.157 1.00 79.38 93 GLY A O 1
ATOM 730 N N . ARG A 1 94 ? -10.108 -10.217 -3.584 1.00 84.38 94 ARG A N 1
ATOM 731 C CA . ARG A 1 94 ? -9.925 -10.980 -2.330 1.00 84.38 94 ARG A CA 1
ATOM 732 C C . ARG A 1 94 ? -9.420 -10.131 -1.156 1.00 84.38 94 ARG A C 1
ATOM 734 O O . ARG A 1 94 ? -9.029 -10.688 -0.127 1.00 84.38 94 ARG A O 1
ATOM 741 N N . VAL A 1 95 ? -9.376 -8.813 -1.328 1.00 93.19 95 VAL A N 1
ATOM 742 C CA . VAL A 1 95 ? -8.963 -7.831 -0.321 1.00 93.19 95 VAL A CA 1
ATOM 743 C C . VAL A 1 95 ? -10.018 -6.739 -0.219 1.00 93.19 95 VAL A C 1
ATOM 745 O O . VAL A 1 95 ? -10.641 -6.372 -1.212 1.00 93.19 95 VAL A O 1
ATOM 748 N N . ASP A 1 96 ? -10.211 -6.236 0.993 1.00 94.25 96 ASP A N 1
ATOM 749 C CA . ASP A 1 96 ? -11.182 -5.190 1.307 1.00 94.25 96 ASP A CA 1
ATOM 750 C C . ASP A 1 96 ? -10.635 -3.786 1.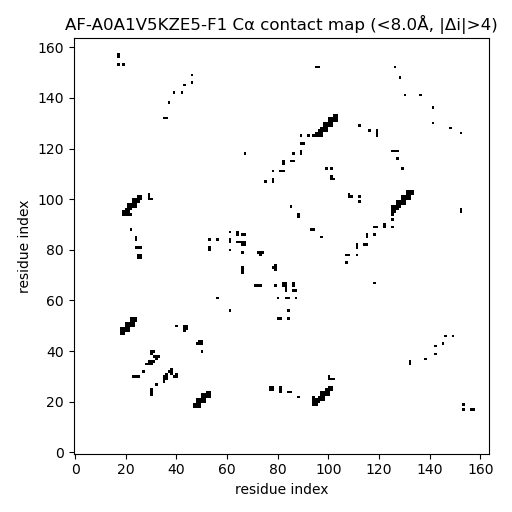014 1.00 94.25 96 ASP A C 1
ATOM 752 O O . ASP A 1 96 ? -11.409 -2.842 0.909 1.00 94.25 96 ASP A O 1
ATOM 756 N N . GLY A 1 97 ? -9.316 -3.645 0.870 1.00 94.69 97 GLY A N 1
ATOM 757 C CA . GLY A 1 97 ? -8.650 -2.389 0.540 1.00 94.69 97 GLY A CA 1
ATOM 758 C C . GLY A 1 97 ? -7.197 -2.606 0.126 1.00 94.69 97 GLY A C 1
ATOM 759 O O . GLY A 1 97 ? -6.580 -3.615 0.482 1.00 94.69 97 GLY A O 1
ATOM 760 N N . ILE A 1 98 ? -6.656 -1.666 -0.645 1.00 96.31 98 ILE A N 1
ATOM 761 C CA . ILE A 1 98 ? -5.260 -1.662 -1.091 1.00 96.31 98 ILE A CA 1
ATOM 762 C C . ILE A 1 98 ? -4.602 -0.350 -0.672 1.00 96.31 98 ILE A C 1
ATOM 764 O O . ILE A 1 98 ? -5.131 0.733 -0.913 1.00 96.31 98 ILE A O 1
ATOM 768 N N . LEU A 1 99 ? -3.431 -0.467 -0.062 1.00 95.44 99 LEU A N 1
ATOM 769 C CA . LEU A 1 99 ? -2.595 0.627 0.391 1.00 95.44 99 LEU A CA 1
ATOM 770 C C . LEU A 1 99 ? -1.277 0.588 -0.378 1.00 95.44 99 LEU A C 1
ATOM 772 O O . LEU A 1 99 ? -0.628 -0.454 -0.413 1.00 95.44 99 LEU A O 1
ATOM 776 N N . HIS A 1 100 ? -0.877 1.698 -0.983 1.00 94.94 100 HIS A N 1
ATOM 777 C CA . HIS A 1 100 ? 0.427 1.850 -1.618 1.00 94.94 100 HIS A CA 1
ATOM 778 C C . HIS A 1 100 ? 1.309 2.771 -0.773 1.00 94.94 100 HIS A C 1
ATOM 780 O O . HIS A 1 100 ? 0.962 3.927 -0.564 1.00 94.94 100 HIS A O 1
ATOM 786 N N . LEU A 1 101 ? 2.429 2.259 -0.275 1.00 92.25 101 LEU A N 1
ATOM 787 C CA . LEU A 1 101 ? 3.444 3.020 0.444 1.00 92.25 101 LEU A CA 1
ATOM 788 C C . LEU A 1 101 ? 4.545 3.440 -0.522 1.00 92.25 101 LEU A C 1
ATOM 790 O O . LEU A 1 101 ? 5.164 2.596 -1.170 1.00 92.25 101 LEU A O 1
ATOM 794 N N . THR A 1 102 ? 4.793 4.741 -0.579 1.00 91.12 102 THR A N 1
ATOM 795 C CA . THR A 1 102 ? 5.843 5.367 -1.390 1.00 91.12 102 THR A CA 1
ATOM 796 C C . THR A 1 102 ? 6.615 6.361 -0.537 1.00 91.12 102 THR A C 1
ATOM 798 O O . THR A 1 102 ? 6.078 6.882 0.434 1.00 91.12 102 THR A O 1
ATOM 801 N N . ALA A 1 103 ? 7.853 6.670 -0.908 1.00 87.44 103 ALA A N 1
ATOM 802 C CA . ALA A 1 103 ? 8.608 7.765 -0.302 1.00 87.44 103 ALA A CA 1
ATOM 803 C C . ALA A 1 103 ? 8.512 9.044 -1.148 1.00 87.44 103 ALA A C 1
ATOM 805 O O . ALA A 1 103 ? 8.347 8.979 -2.373 1.00 87.44 103 ALA A O 1
ATOM 806 N N . PHE A 1 104 ? 8.628 10.205 -0.502 1.00 84.12 104 PHE A N 1
ATOM 807 C CA . PHE A 1 104 ? 8.767 11.490 -1.178 1.00 84.12 104 PHE A CA 1
ATOM 808 C C . PHE A 1 104 ? 10.013 11.492 -2.073 1.00 84.12 104 PHE A C 1
ATOM 810 O O . PHE A 1 104 ? 11.055 10.940 -1.725 1.00 84.12 104 PHE A O 1
ATOM 817 N N . GLY A 1 105 ? 9.897 12.074 -3.267 1.00 82.75 105 GLY A N 1
ATOM 818 C CA . GLY A 1 105 ? 11.001 12.139 -4.230 1.00 82.75 105 GLY A CA 1
ATOM 819 C C . GLY A 1 105 ? 11.368 10.811 -4.910 1.00 82.75 105 GLY A C 1
ATOM 820 O O . GLY A 1 105 ? 12.317 10.775 -5.693 1.00 82.75 105 GLY A O 1
ATOM 821 N N . CYS A 1 106 ? 10.628 9.720 -4.679 1.00 82.94 106 CYS A N 1
ATOM 822 C CA . CYS A 1 106 ? 10.905 8.451 -5.348 1.00 82.94 106 CYS A CA 1
ATOM 823 C C . CYS A 1 106 ? 10.379 8.459 -6.798 1.00 82.94 106 CYS A C 1
ATOM 825 O O . CYS A 1 106 ? 9.187 8.284 -7.072 1.00 82.94 106 CYS A O 1
ATOM 827 N N . GLY A 1 107 ? 11.287 8.674 -7.753 1.00 86.75 107 GLY A N 1
ATOM 828 C CA . GLY A 1 107 ? 10.995 8.678 -9.192 1.00 86.75 107 GLY A CA 1
ATOM 829 C C . GLY A 1 107 ? 10.294 7.411 -9.714 1.00 86.75 107 GLY A C 1
ATOM 830 O O . GLY A 1 107 ? 9.213 7.534 -10.299 1.00 86.75 107 GLY A O 1
ATOM 831 N N . PRO A 1 108 ? 10.845 6.194 -9.514 1.00 86.56 108 PRO A N 1
ATOM 832 C CA . PRO A 1 108 ? 10.204 4.972 -10.006 1.00 86.56 108 PRO A CA 1
ATOM 833 C C . PRO A 1 108 ? 8.832 4.724 -9.356 1.00 86.56 108 PRO A C 1
ATOM 835 O O . PRO A 1 108 ? 7.902 4.290 -10.043 1.00 86.56 108 PRO A O 1
ATOM 838 N N . ASP A 1 109 ? 8.662 5.083 -8.080 1.00 8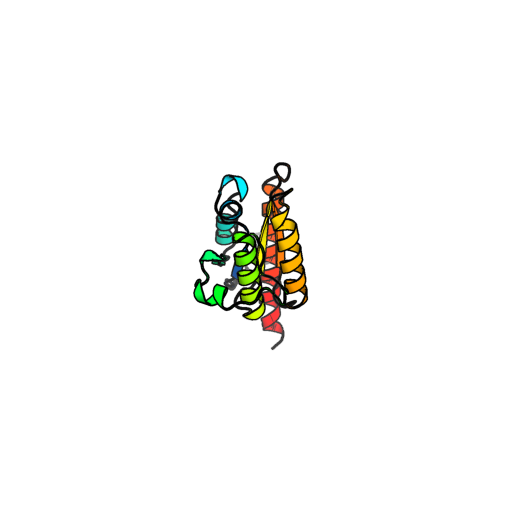6.94 109 ASP A N 1
ATOM 839 C CA . ASP A 1 109 ? 7.386 4.918 -7.373 1.00 86.94 109 ASP A CA 1
ATOM 840 C C . ASP A 1 109 ? 6.329 5.902 -7.857 1.00 86.94 109 ASP A C 1
ATOM 842 O O . ASP A 1 109 ? 5.147 5.576 -7.856 1.00 86.94 109 ASP A O 1
ATOM 846 N N . SER A 1 110 ? 6.726 7.084 -8.330 1.00 88.56 110 SER A N 1
ATOM 847 C CA . SER A 1 110 ? 5.791 8.062 -8.896 1.00 88.56 110 SER A CA 1
ATOM 848 C C . SER A 1 110 ? 5.099 7.510 -10.148 1.00 88.56 110 SER A C 1
ATOM 850 O O . SER A 1 110 ? 3.884 7.658 -10.315 1.00 88.56 110 SER A O 1
ATOM 852 N N . LEU A 1 111 ? 5.850 6.804 -11.004 1.00 89.94 111 LEU A N 1
ATOM 853 C CA . LEU A 1 111 ? 5.286 6.100 -12.157 1.00 89.94 111 LEU A CA 1
ATOM 854 C C . LEU A 1 111 ? 4.412 4.922 -11.709 1.00 89.94 111 LEU A C 1
ATOM 856 O O . LEU A 1 111 ? 3.284 4.781 -12.181 1.00 89.94 111 LEU A O 1
ATOM 860 N N . LEU A 1 112 ? 4.914 4.095 -10.789 1.00 91.50 112 LEU A N 1
ATOM 861 C CA . LEU A 1 112 ? 4.172 2.962 -10.234 1.00 91.50 112 LEU A CA 1
ATOM 862 C C . LEU A 1 112 ? 2.832 3.402 -9.634 1.00 91.50 112 LEU A C 1
ATOM 864 O O . LEU A 1 112 ? 1.796 2.828 -9.961 1.00 91.50 112 LEU A O 1
ATOM 868 N N . ASN A 1 113 ? 2.844 4.447 -8.809 1.00 92.69 113 ASN A N 1
ATOM 869 C CA . ASN A 1 113 ? 1.665 5.010 -8.171 1.00 92.69 113 ASN A CA 1
ATOM 870 C C . ASN A 1 113 ? 0.612 5.372 -9.217 1.00 92.69 113 ASN A C 1
ATOM 872 O O . ASN A 1 113 ? -0.545 4.974 -9.101 1.00 92.69 113 ASN A O 1
ATOM 876 N N . LYS A 1 114 ? 1.026 6.046 -10.297 1.00 91.81 114 LYS A N 1
ATOM 877 C CA . LYS A 1 114 ? 0.109 6.411 -11.375 1.00 91.81 114 LYS A CA 1
ATOM 878 C C . LYS A 1 114 ? -0.513 5.192 -12.055 1.00 91.81 114 LYS A C 1
ATOM 880 O O . LYS A 1 114 ? -1.701 5.209 -12.378 1.00 91.81 114 LYS A O 1
ATOM 885 N N . LEU A 1 115 ? 0.276 4.144 -12.278 1.00 92.31 115 LEU A N 1
ATOM 886 C CA . LEU A 1 115 ? -0.191 2.895 -12.882 1.00 92.31 115 LEU A CA 1
ATOM 887 C C . LEU A 1 115 ? -1.211 2.183 -11.982 1.00 92.31 115 LEU A C 1
ATOM 889 O O . LEU A 1 115 ? -2.267 1.771 -12.463 1.00 92.31 115 LEU A O 1
ATOM 893 N N . ILE A 1 116 ? -0.938 2.105 -10.678 1.00 93.38 116 ILE A N 1
ATOM 894 C CA . ILE A 1 116 ? -1.846 1.505 -9.694 1.00 93.38 116 ILE A CA 1
ATOM 895 C C . ILE A 1 116 ? -3.133 2.335 -9.561 1.00 93.38 116 ILE A C 1
ATOM 897 O O . ILE A 1 116 ? -4.220 1.763 -9.552 1.00 93.38 116 ILE A O 1
ATOM 901 N N . GLU A 1 117 ? -3.051 3.668 -9.539 1.00 93.19 117 GLU A N 1
ATOM 902 C CA . GLU A 1 117 ? -4.225 4.555 -9.519 1.00 93.19 117 GLU A CA 1
ATOM 903 C C . GLU A 1 117 ? -5.141 4.347 -10.731 1.00 93.19 117 GLU A C 1
ATOM 905 O O . GLU A 1 117 ? -6.368 4.346 -10.605 1.00 93.19 117 GLU A O 1
ATOM 910 N N . MET A 1 118 ? -4.560 4.201 -11.927 1.00 91.94 118 MET A N 1
ATOM 911 C CA . MET A 1 118 ? -5.335 3.928 -13.138 1.00 91.94 118 MET A CA 1
ATOM 912 C C . MET A 1 118 ? -6.050 2.583 -13.047 1.00 91.94 118 MET A C 1
ATOM 914 O O . MET A 1 118 ? -7.204 2.481 -13.459 1.00 91.94 118 MET A O 1
ATOM 918 N N . GLU A 1 119 ? -5.399 1.578 -12.468 1.00 90.69 119 GLU A N 1
ATOM 919 C CA . GLU A 1 119 ? -6.007 0.273 -12.238 1.00 90.69 119 GLU A CA 1
ATOM 920 C C . GLU A 1 119 ? -7.130 0.345 -11.192 1.00 90.69 119 GLU A C 1
ATOM 922 O O . GLU A 1 119 ? -8.239 -0.130 -11.436 1.00 90.69 119 GLU A O 1
ATOM 927 N N . ALA A 1 120 ? -6.910 1.049 -10.080 1.00 92.69 120 ALA A N 1
ATOM 928 C CA . ALA A 1 120 ? -7.918 1.273 -9.046 1.00 92.69 120 ALA A CA 1
ATOM 929 C C . ALA A 1 120 ? -9.191 1.933 -9.606 1.00 92.69 120 ALA A C 1
ATOM 931 O O . ALA A 1 120 ? -10.309 1.567 -9.241 1.00 92.69 120 ALA A O 1
ATOM 932 N N . LYS A 1 121 ? -9.048 2.869 -10.556 1.00 92.00 121 LYS A N 1
ATOM 933 C CA . LYS A 1 121 ? -10.190 3.517 -11.229 1.00 92.00 121 LYS A CA 1
ATOM 934 C C . LYS A 1 121 ? -11.051 2.545 -12.038 1.00 92.00 121 LYS A C 1
ATOM 936 O O . LYS A 1 121 ? -12.258 2.782 -12.143 1.00 92.00 121 LYS A O 1
ATOM 941 N N . LYS A 1 122 ? -10.463 1.473 -12.584 1.00 91.12 122 LYS A N 1
ATOM 942 C CA . LYS A 1 122 ? -11.197 0.389 -13.262 1.00 91.12 122 LYS A CA 1
ATOM 943 C C . LYS A 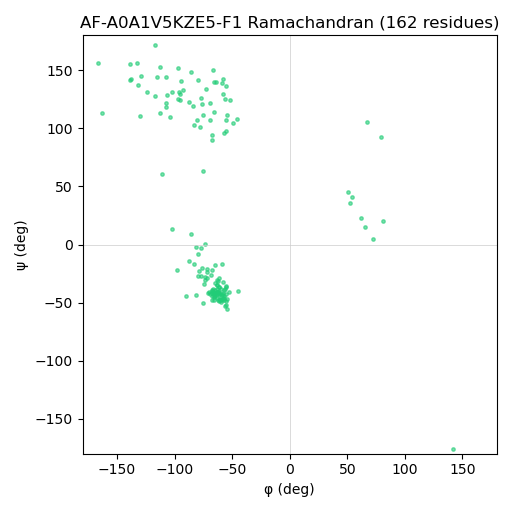1 122 ? -11.932 -0.504 -12.252 1.00 91.12 122 LYS A C 1
ATOM 945 O O . LYS A 1 122 ? -13.015 -0.997 -12.549 1.00 91.12 122 LYS A O 1
ATOM 950 N N . HIS A 1 123 ? -11.393 -0.646 -11.039 1.00 91.31 123 HIS A N 1
ATOM 951 C CA . HIS A 1 123 ? -11.892 -1.529 -9.979 1.00 91.31 123 HIS A CA 1
ATOM 952 C C . HIS A 1 123 ? -12.478 -0.756 -8.784 1.00 91.31 123 HIS A C 1
ATOM 954 O O . HIS A 1 123 ? -12.037 -0.890 -7.644 1.00 91.31 123 HIS A O 1
ATOM 960 N N . ARG A 1 124 ? -13.528 0.045 -9.025 1.00 86.62 124 ARG A N 1
ATOM 961 C CA . ARG A 1 124 ? -14.140 0.948 -8.016 1.00 86.62 124 ARG A CA 1
ATOM 962 C C . ARG A 1 124 ? -14.681 0.255 -6.754 1.00 86.62 124 ARG A C 1
ATOM 964 O O . ARG A 1 124 ? -14.959 0.910 -5.742 1.00 86.62 124 ARG A O 1
ATOM 971 N N . ASN A 1 125 ? -14.875 -1.060 -6.811 1.00 87.25 125 ASN A N 1
ATOM 972 C CA . ASN A 1 125 ? -15.309 -1.878 -5.683 1.00 87.25 125 ASN A CA 1
ATOM 973 C C . ASN A 1 125 ? -14.213 -2.054 -4.622 1.00 87.25 125 ASN A C 1
ATOM 975 O O . ASN A 1 125 ? -14.562 -2.248 -3.460 1.00 87.25 125 ASN A O 1
ATOM 979 N N . VAL A 1 126 ? -12.935 -1.918 -4.987 1.00 92.75 126 VAL A N 1
ATOM 980 C CA . VAL A 1 126 ? -11.795 -2.051 -4.071 1.00 92.75 126 VAL A CA 1
ATOM 981 C C . VAL A 1 126 ? -11.248 -0.656 -3.728 1.00 92.75 126 VAL A C 1
ATOM 983 O O . VAL A 1 126 ? -10.686 0.009 -4.597 1.00 92.75 126 VAL A O 1
ATOM 986 N N . PRO A 1 127 ? -11.425 -0.174 -2.485 1.00 94.25 127 PRO A N 1
ATOM 987 C CA . PRO A 1 127 ? -10.816 1.060 -1.997 1.00 94.25 127 PRO A CA 1
ATOM 988 C C . PRO A 1 127 ? -9.294 1.042 -2.149 1.00 94.25 127 PRO A C 1
ATOM 990 O O . PRO A 1 127 ? -8.642 0.046 -1.832 1.00 94.25 127 PRO A O 1
ATOM 993 N N . PHE A 1 128 ? -8.737 2.161 -2.604 1.00 95.56 128 PHE A N 1
ATOM 994 C CA . PHE A 1 128 ? -7.306 2.343 -2.812 1.00 95.56 128 PHE A CA 1
ATOM 995 C C . PHE A 1 128 ? -6.841 3.659 -2.187 1.00 95.56 128 PHE A C 1
ATOM 997 O O . PHE A 1 128 ? -7.513 4.680 -2.336 1.00 95.56 128 PHE A O 1
ATOM 1004 N N . MET A 1 129 ? -5.695 3.625 -1.513 1.00 95.19 129 MET A N 1
ATOM 1005 C CA . MET A 1 129 ? -5.030 4.786 -0.927 1.00 95.19 129 MET A CA 1
ATOM 1006 C C . MET A 1 129 ? -3.527 4.696 -1.182 1.00 95.19 129 MET A C 1
ATOM 1008 O O . MET A 1 129 ? -2.942 3.622 -1.056 1.00 95.19 129 MET A O 1
ATOM 1012 N N . THR A 1 130 ? -2.900 5.840 -1.442 1.00 93.31 130 THR A N 1
ATOM 1013 C CA . THR A 1 130 ? -1.443 5.980 -1.413 1.00 93.31 130 THR A CA 1
ATOM 1014 C C . THR A 1 130 ? -1.043 6.763 -0.172 1.00 93.31 130 THR A C 1
ATOM 1016 O O . THR A 1 130 ? -1.572 7.845 0.070 1.00 93.31 130 THR A O 1
ATOM 1019 N N . LEU A 1 131 ? -0.109 6.219 0.603 1.00 90.75 131 LEU A N 1
ATOM 1020 C CA . LEU A 1 131 ? 0.549 6.906 1.704 1.00 90.75 131 LEU A CA 1
ATOM 1021 C C . LEU A 1 131 ? 1.976 7.234 1.295 1.00 90.75 131 LEU A C 1
ATOM 1023 O O . LEU A 1 131 ? 2.762 6.352 0.944 1.00 90.75 131 LEU A O 1
ATOM 1027 N N . MET A 1 132 ? 2.281 8.523 1.338 1.00 87.56 132 MET A N 1
ATOM 1028 C CA . MET A 1 132 ? 3.609 9.039 1.069 1.00 87.56 132 MET A CA 1
ATOM 1029 C C . MET A 1 132 ? 4.336 9.256 2.390 1.00 87.56 132 MET A C 1
ATOM 1031 O O . MET A 1 132 ? 3.835 9.949 3.271 1.00 87.56 132 MET A O 1
ATOM 1035 N N . ILE A 1 133 ? 5.506 8.644 2.502 1.00 85.69 133 ILE A N 1
ATOM 1036 C CA . ILE A 1 133 ? 6.435 8.812 3.607 1.00 85.69 133 ILE A CA 1
ATOM 1037 C C . ILE A 1 133 ? 7.321 10.001 3.263 1.00 85.69 133 ILE A C 1
ATOM 1039 O O . ILE A 1 133 ? 7.974 10.016 2.219 1.00 85.69 133 ILE A O 1
ATOM 1043 N N . ASP A 1 134 ? 7.329 10.991 4.135 1.00 80.81 134 ASP A N 1
ATOM 1044 C CA . ASP A 1 134 ? 8.094 12.219 3.988 1.00 80.81 134 ASP A CA 1
ATOM 1045 C C . ASP A 1 134 ? 8.696 12.567 5.350 1.00 80.81 134 ASP A C 1
ATOM 1047 O O . ASP A 1 134 ? 8.055 12.377 6.382 1.00 80.81 134 ASP A O 1
ATOM 1051 N N . GLU A 1 135 ? 9.931 13.059 5.345 1.00 70.38 135 GLU A N 1
ATOM 1052 C CA . GLU A 1 135 ? 10.683 13.426 6.548 1.00 70.38 135 GLU A CA 1
ATOM 1053 C C . GLU A 1 135 ? 9.985 14.547 7.333 1.00 70.38 135 GLU A C 1
ATOM 1055 O O . GLU A 1 135 ? 10.051 14.592 8.561 1.00 70.38 135 GLU A O 1
ATOM 1060 N N . HIS A 1 136 ? 9.239 15.408 6.636 1.00 64.12 136 HIS A N 1
ATOM 1061 C CA . HIS A 1 136 ? 8.420 16.449 7.256 1.00 64.12 136 HIS A CA 1
ATOM 1062 C C . HIS A 1 136 ? 7.012 15.982 7.644 1.00 64.12 136 HIS A C 1
ATOM 1064 O O . HIS A 1 136 ? 6.321 16.667 8.405 1.00 64.12 136 HIS A O 1
ATOM 1070 N N . THR A 1 137 ? 6.565 14.825 7.153 1.00 64.31 137 THR A N 1
ATOM 1071 C CA . THR A 1 137 ? 5.234 14.304 7.458 1.00 64.31 137 THR A CA 1
ATOM 1072 C C . THR A 1 137 ? 5.272 13.570 8.793 1.00 64.31 137 THR A C 1
ATOM 1074 O O . THR A 1 137 ? 5.728 12.435 8.906 1.00 64.31 137 THR A O 1
ATOM 1077 N N . GLY A 1 138 ? 4.769 14.236 9.834 1.00 68.31 138 GLY A N 1
ATOM 1078 C CA . GLY A 1 138 ? 4.726 13.676 11.182 1.00 68.31 138 GLY A CA 1
ATOM 1079 C C . GLY A 1 138 ? 3.947 12.357 11.256 1.00 68.31 138 GLY A C 1
ATOM 1080 O O . GLY A 1 138 ? 2.891 12.201 10.637 1.00 68.31 138 GLY A O 1
ATOM 1081 N N . GLU A 1 139 ? 4.433 11.431 12.089 1.00 77.00 139 GLU A N 1
ATOM 1082 C CA . GLU A 1 139 ? 3.820 10.120 12.376 1.00 77.00 139 GLU A CA 1
ATOM 1083 C C . GLU A 1 139 ? 2.301 10.203 12.616 1.00 77.00 139 GLU A C 1
ATOM 1085 O O . GLU A 1 139 ? 1.539 9.358 12.136 1.00 77.00 139 GLU A O 1
ATOM 1090 N N . ALA A 1 140 ? 1.852 11.242 13.325 1.00 80.00 140 ALA A N 1
ATOM 1091 C CA . ALA A 1 140 ? 0.444 11.460 13.636 1.00 80.00 140 ALA A CA 1
ATOM 1092 C C . ALA A 1 140 ? -0.432 11.641 12.379 1.00 80.00 140 ALA A C 1
ATOM 1094 O O . ALA A 1 140 ? -1.558 11.141 12.338 1.00 80.00 140 ALA A O 1
ATOM 1095 N N . GLY A 1 141 ? 0.077 12.303 11.334 1.00 83.00 141 GLY A N 1
ATOM 1096 C CA . GLY A 1 141 ? -0.663 12.532 10.089 1.00 83.00 141 GLY A CA 1
ATOM 1097 C C . GLY A 1 141 ? -0.881 11.245 9.291 1.00 83.00 141 GLY A C 1
ATOM 1098 O O . GLY A 1 141 ? -1.991 10.979 8.819 1.00 83.00 141 GLY A O 1
ATOM 1099 N N . MET A 1 142 ? 0.149 10.397 9.206 1.00 84.75 142 MET A N 1
ATOM 1100 C CA . MET A 1 142 ? 0.036 9.079 8.574 1.00 84.75 142 MET A CA 1
ATOM 1101 C C . MET A 1 142 ? -0.894 8.152 9.358 1.00 84.75 142 MET A C 1
ATOM 1103 O O . MET A 1 142 ? -1.729 7.479 8.755 1.00 84.75 142 MET A O 1
ATOM 1107 N N . ALA A 1 143 ? -0.794 8.145 10.691 1.00 87.88 143 ALA A N 1
ATOM 1108 C CA . ALA A 1 143 ? -1.668 7.343 11.546 1.00 87.88 143 ALA A CA 1
ATOM 1109 C C . ALA A 1 143 ? -3.143 7.741 11.384 1.00 87.88 143 ALA A C 1
ATOM 1111 O O . ALA A 1 143 ? -3.976 6.880 11.120 1.00 87.88 143 ALA A O 1
ATOM 1112 N N . THR A 1 144 ? -3.448 9.040 11.420 1.00 89.81 144 THR A N 1
ATOM 1113 C CA . THR A 1 144 ? -4.823 9.542 11.253 1.00 89.81 144 THR A CA 1
ATOM 1114 C C . THR A 1 144 ? -5.384 9.198 9.869 1.00 89.81 144 THR A C 1
ATOM 1116 O O . THR A 1 144 ? -6.533 8.779 9.738 1.00 89.81 144 THR A O 1
ATOM 1119 N N . SER A 1 145 ? -4.564 9.326 8.818 1.00 91.56 145 SER A N 1
ATOM 1120 C CA . SER A 1 145 ? -4.966 8.974 7.447 1.00 91.56 145 SER A CA 1
ATOM 1121 C C . SER A 1 145 ? -5.258 7.479 7.306 1.00 91.56 145 SER A C 1
ATOM 1123 O O . SER A 1 145 ? -6.242 7.087 6.678 1.00 91.56 145 SER A O 1
ATOM 1125 N N . LEU A 1 146 ? -4.423 6.640 7.923 1.00 92.88 146 LEU A N 1
ATOM 1126 C CA . LEU A 1 146 ? -4.603 5.194 7.962 1.00 92.88 146 LEU A CA 1
ATOM 1127 C C . LEU A 1 146 ? -5.882 4.800 8.709 1.00 92.88 146 LEU A C 1
ATOM 1129 O O . LEU A 1 146 ? -6.641 3.970 8.215 1.00 92.88 146 LEU A O 1
ATOM 1133 N N . GLU A 1 147 ? -6.131 5.399 9.873 1.00 93.12 147 GLU A N 1
ATOM 1134 C CA . GLU A 1 147 ? -7.335 5.173 10.679 1.00 93.12 147 GLU A CA 1
ATOM 1135 C C . GLU A 1 147 ? -8.597 5.545 9.899 1.00 93.12 147 GLU A C 1
ATOM 1137 O O . GLU A 1 147 ? -9.497 4.718 9.745 1.00 93.12 147 GLU A O 1
ATOM 1142 N N . ALA A 1 148 ? -8.616 6.737 9.297 1.00 94.94 148 ALA A N 1
ATOM 1143 C CA . ALA A 1 148 ? -9.727 7.188 8.468 1.00 94.94 148 ALA A CA 1
ATOM 1144 C C . ALA A 1 148 ? -9.981 6.253 7.272 1.00 94.94 148 ALA A C 1
ATOM 1146 O O . ALA A 1 148 ? -11.134 5.987 6.918 1.00 94.94 148 ALA A O 1
ATOM 1147 N N . PHE A 1 149 ? -8.920 5.720 6.656 1.00 95.62 149 PHE A N 1
ATOM 1148 C CA . PHE A 1 149 ? -9.048 4.740 5.580 1.00 95.62 149 PHE A CA 1
ATOM 1149 C C . PHE A 1 149 ? -9.655 3.426 6.079 1.00 95.62 149 PHE A C 1
ATOM 1151 O O . PHE A 1 149 ? -10.612 2.933 5.481 1.00 95.62 149 PHE A O 1
ATOM 1158 N N . VAL A 1 150 ? -9.155 2.877 7.190 1.00 95.31 150 VAL A N 1
ATOM 1159 C CA . VAL A 1 150 ? -9.703 1.653 7.796 1.00 95.31 150 VAL A CA 1
ATOM 1160 C C . VAL A 1 150 ? -11.186 1.821 8.122 1.00 95.31 150 VAL A C 1
ATOM 1162 O O . VAL A 1 150 ? -11.986 0.957 7.758 1.00 95.31 150 VAL A O 1
ATOM 1165 N N . ASP A 1 151 ? -11.567 2.944 8.726 1.00 94.19 151 ASP A N 1
ATOM 1166 C CA . ASP A 1 151 ? -12.954 3.251 9.074 1.00 94.19 151 ASP A CA 1
ATOM 1167 C C . ASP A 1 151 ? -13.854 3.371 7.841 1.00 94.19 151 ASP A C 1
ATOM 1169 O O . ASP A 1 151 ? -14.963 2.828 7.818 1.00 94.19 151 ASP A O 1
ATOM 1173 N N . MET A 1 152 ? -13.376 4.033 6.783 1.00 93.81 152 MET A N 1
ATOM 1174 C CA . MET A 1 152 ? -14.102 4.140 5.516 1.00 93.81 152 MET A CA 1
ATOM 1175 C C . MET A 1 152 ? -14.383 2.758 4.921 1.00 93.81 152 MET A C 1
ATOM 1177 O O . MET A 1 152 ? -15.524 2.460 4.549 1.00 93.81 152 MET A O 1
ATOM 1181 N N . VAL A 1 153 ? -13.369 1.888 4.868 1.00 93.94 153 VAL A N 1
ATOM 1182 C CA . VAL A 1 153 ? -13.516 0.521 4.351 1.00 93.94 153 VAL A CA 1
ATOM 1183 C C . VAL A 1 153 ? -14.430 -0.321 5.242 1.00 93.94 153 VAL A C 1
ATOM 1185 O O . VAL A 1 153 ? -15.296 -1.030 4.720 1.00 93.94 153 VAL A O 1
ATOM 1188 N N . ARG A 1 154 ? -14.297 -0.216 6.573 1.00 92.94 154 ARG A N 1
ATOM 1189 C CA . ARG A 1 154 ? -15.156 -0.918 7.538 1.00 92.94 154 ARG A CA 1
ATOM 1190 C C . ARG A 1 154 ? -16.626 -0.580 7.306 1.00 92.94 154 ARG A C 1
ATOM 1192 O O . ARG A 1 154 ? -17.424 -1.485 7.066 1.00 92.94 154 ARG A O 1
ATOM 1199 N N . ARG A 1 155 ? -16.961 0.712 7.261 1.00 90.31 155 ARG A N 1
ATOM 1200 C CA . ARG A 1 155 ? -18.332 1.189 7.013 1.00 90.31 155 ARG A CA 1
ATOM 1201 C C . ARG A 1 155 ? -18.870 0.703 5.673 1.00 90.31 155 ARG A C 1
ATOM 1203 O O . ARG A 1 155 ? -20.002 0.236 5.598 1.00 90.31 155 ARG A O 1
ATOM 1210 N N . ARG A 1 156 ? -18.061 0.745 4.605 1.00 88.19 156 ARG A N 1
ATOM 1211 C CA . ARG A 1 156 ? -18.470 0.208 3.294 1.00 88.19 156 ARG A CA 1
ATOM 1212 C C . ARG A 1 156 ? -18.870 -1.268 3.399 1.00 88.19 156 ARG A C 1
ATOM 1214 O O . ARG A 1 156 ? -19.845 -1.661 2.769 1.00 88.19 156 ARG A O 1
ATOM 1221 N N . LYS A 1 157 ? -18.156 -2.072 4.191 1.00 84.62 157 LYS A N 1
ATOM 1222 C CA . LYS A 1 157 ? -18.440 -3.503 4.375 1.00 84.62 157 LYS A CA 1
ATOM 1223 C C . LYS A 1 157 ? -19.670 -3.766 5.248 1.00 84.62 157 LYS A C 1
ATOM 1225 O O . LYS A 1 157 ? -20.406 -4.703 4.963 1.00 84.62 157 LYS A O 1
ATOM 1230 N N . GLU A 1 158 ? -19.920 -2.924 6.248 1.00 84.25 158 GLU A N 1
ATOM 1231 C CA . GLU A 1 158 ? -21.103 -2.983 7.124 1.00 84.25 158 GLU A CA 1
ATOM 1232 C C . GLU A 1 158 ? -22.396 -2.521 6.438 1.00 84.25 158 GLU A C 1
ATOM 1234 O O . GLU A 1 158 ? -23.471 -3.009 6.768 1.00 84.25 158 GLU A O 1
ATOM 1239 N N . VAL A 1 159 ? -22.315 -1.626 5.449 1.00 74.88 159 VAL A N 1
ATOM 1240 C CA . VAL A 1 159 ? -23.494 -1.147 4.700 1.00 74.88 159 VAL A CA 1
ATOM 1241 C C . VAL A 1 159 ? -23.946 -2.147 3.619 1.00 74.88 159 VAL A C 1
ATOM 1243 O O . VAL A 1 159 ? -25.129 -2.208 3.289 1.00 74.88 159 VAL A O 1
ATOM 1246 N N . ILE A 1 160 ? -23.041 -2.978 3.084 1.00 60.06 160 ILE A N 1
ATOM 1247 C CA . ILE A 1 160 ? -23.364 -4.015 2.081 1.00 60.06 160 ILE A CA 1
ATOM 1248 C C . ILE A 1 160 ? -24.420 -5.048 2.546 1.00 60.06 160 ILE A C 1
ATOM 1250 O O . ILE A 1 160 ? -25.286 -5.372 1.729 1.00 60.06 160 ILE A O 1
ATOM 1254 N N . PRO A 1 161 ? -24.426 -5.575 3.789 1.00 55.25 161 PRO A N 1
ATOM 1255 C CA . PRO A 1 161 ? -25.445 -6.535 4.222 1.00 55.25 161 PRO A CA 1
ATOM 1256 C C . PRO A 1 161 ? -26.874 -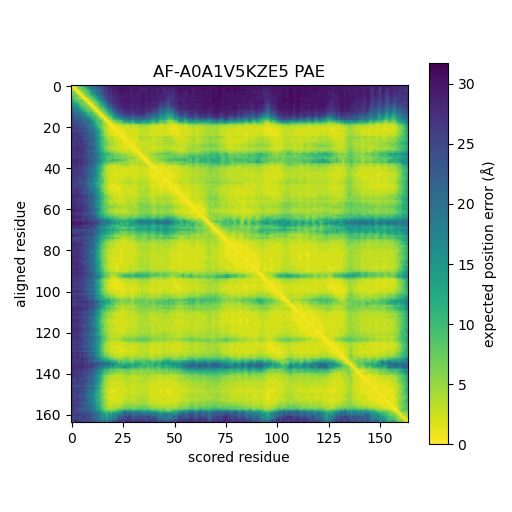5.973 4.280 1.00 55.25 161 PRO A C 1
ATOM 1258 O O . PRO A 1 161 ? -27.806 -6.764 4.233 1.00 55.25 161 PRO A O 1
ATOM 1261 N N . CYS A 1 162 ? -27.076 -4.650 4.306 1.00 52.28 162 CYS A N 1
ATOM 1262 C CA . CYS A 1 162 ? -28.416 -4.043 4.357 1.00 52.28 162 CYS A CA 1
ATOM 1263 C C . CYS A 1 162 ? -29.116 -3.947 2.985 1.00 52.28 162 CYS A C 1
ATOM 1265 O O . CYS A 1 162 ? -30.233 -3.447 2.890 1.00 52.28 162 CYS A O 1
ATOM 1267 N N . ARG A 1 163 ? -28.454 -4.373 1.898 1.00 50.59 163 ARG A N 1
ATOM 1268 C CA . ARG A 1 163 ? -28.977 -4.281 0.522 1.00 50.59 163 ARG A CA 1
ATOM 1269 C C . ARG A 1 163 ? -29.531 -5.611 -0.017 1.00 50.59 163 ARG A C 1
ATOM 1271 O O . ARG A 1 163 ? -29.707 -5.731 -1.229 1.00 50.59 163 ARG A O 1
ATOM 1278 N N . LYS A 1 164 ? -29.744 -6.603 0.850 1.00 39.47 164 LYS A N 1
ATOM 1279 C CA . LYS A 1 164 ? -30.373 -7.890 0.522 1.00 39.47 164 LYS A CA 1
ATOM 1280 C C . LYS A 1 164 ? -31.719 -8.028 1.206 1.00 39.47 164 LYS A C 1
ATOM 1282 O O . LYS A 1 164 ? -31.801 -7.622 2.382 1.00 39.47 164 LYS A O 1
#

Sequence (164 aa):
MELLETPGADKAGVQTKVNLKFAVLGYPYAIYDSFISVNIIKKLRQLGVMVMTAENIHPALLALQRNCDLPKRLFWTLSDVALKAAHLLFKQGRVDGILHLTAFGCGPDSLLNKLIEMEAKKHRNVPFMTLMIDEHTGEAGMATSLEAFVDMVRRRKEVIPCRK

Radius of gyration: 19.25 Å; Cα contacts (8 Å, |Δi|>4): 196; chains: 1; bounding box: 47×35×74 Å

Nearest PDB structures (foldseek):
  7yzm-assembly1_B  TM=5.996E-01  e=2.133E-04  Carboxydothermus hydro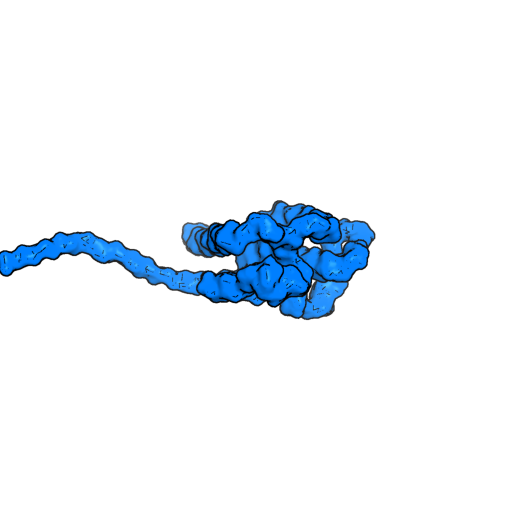genoformans Z-2901
  7cs8-assembly3_D  TM=4.072E-01  e=3.352E-01  Isatis tinctoria
  3s5u-assembly2_E  TM=3.814E-01  e=2.320E-01  Enterococcus faecalis ATCC 4200
  7cs6-assembly1_C-2  TM=3.936E-01  e=3.790E-01  Isatis tinctoria

Mean predicted aligned error: 8.87 Å

Secondary structure (DSSP, 8-state):
-------------------EEEEEEE-HHHHH-TTTSTTHHHHHHHTTEEEEEGGGS-HHHHHH---TT-SS--SSHHHHHHHHHHHHHHHH--SSEEEEEEETT-HHHHHHHHHHHHHHHH-TTS-EEEEEE-TTS-HHHHHHHHHHHHHHHHHHHHHGGGG-

Solvent-accessible surface area (backbone atoms only — not comparable to full-atom values): 9795 Å² total; per-residue (Å²): 141,79,81,87,82,76,86,69,85,74,75,80,69,82,74,74,80,71,83,41,35,33,36,49,35,50,47,68,69,54,58,67,34,54,80,69,30,66,39,46,65,59,53,40,44,74,74,54,33,46,80,40,45,56,82,77,48,60,67,68,63,46,71,69,45,68,62,84,85,48,96,60,80,60,88,50,64,63,53,38,48,34,48,22,40,48,51,52,46,60,73,66,60,84,41,58,30,38,37,36,48,41,54,66,90,42,66,74,51,55,55,43,50,54,54,50,52,57,50,38,69,75,33,74,88,40,48,73,49,76,48,74,42,42,97,84,58,53,69,67,61,57,51,52,52,50,51,54,50,52,51,53,46,48,50,57,60,66,55,58,70,76,77,111